Protein AF-A0A8S3BRG5-F1 (afdb_monomer)

Nearest PDB structures (foldseek):
  3l0h-assembly1_B  TM=5.595E-01  e=5.848E+00  Homo sapiens
  2r6k-assembly1_B  TM=5.544E-01  e=6.556E+00  unclassified
  5uho-assembly1_D  TM=4.486E-01  e=3.919E+00  Homo sapiens

Radius of gyration: 13.48 Å; Cα contacts (8 Å, |Δi|>4): 37; chains: 1; bounding box: 35×21×41 Å

pLDDT: mean 82.82, std 13.85, range [40.62, 95.25]

Organism: NCBI:txid392030

Foldseek 3Di:
DDDQCPRPPLSVVLVVLLVCLVVDDLVCSVVSLVVSLVSLCPDPCVVVVVVVNVVCCVPPVVPRDNVVPDPDD

Mean predicted aligned error: 6.38 Å

Structure (mmCIF, N/CA/C/O backbone):
data_AF-A0A8S3BRG5-F1
#
_entry.id   AF-A0A8S3BRG5-F1
#
loop_
_atom_site.group_PDB
_atom_site.id
_atom_site.type_symbol
_atom_site.label_atom_id
_atom_site.label_alt_id
_atom_site.label_comp_id
_atom_site.label_asym_id
_atom_site.label_entity_id
_atom_site.label_seq_id
_atom_site.pdbx_PDB_ins_code
_atom_site.Cartn_x
_atom_site.Cartn_y
_atom_site.Cartn_z
_atom_site.occupancy
_atom_site.B_iso_or_equiv
_atom_site.auth_seq_id
_atom_site.auth_comp_id
_atom_site.auth_asym_id
_atom_site.auth_atom_id
_atom_site.pdbx_PDB_model_num
ATOM 1 N N . MET A 1 1 ? 2.576 4.685 -22.401 1.00 59.88 1 MET A N 1
ATOM 2 C CA . MET A 1 1 ? 2.443 4.819 -20.935 1.00 59.88 1 MET A CA 1
ATOM 3 C C . MET A 1 1 ? 2.295 3.395 -20.415 1.00 59.88 1 MET A C 1
ATOM 5 O O . MET A 1 1 ? 1.415 2.718 -20.921 1.00 59.88 1 MET A O 1
ATOM 9 N N . MET A 1 2 ? 3.216 2.901 -19.581 1.00 68.25 2 MET A N 1
ATOM 10 C CA . MET A 1 2 ? 3.202 1.510 -19.087 1.00 68.25 2 MET A CA 1
ATOM 11 C C . MET A 1 2 ? 2.103 1.355 -18.031 1.00 68.25 2 MET A C 1
ATOM 13 O O . MET A 1 2 ? 2.011 2.201 -17.138 1.00 68.25 2 MET A O 1
ATOM 17 N N . ASN A 1 3 ? 1.275 0.317 -18.133 1.00 78.00 3 ASN A N 1
ATOM 18 C CA . ASN A 1 3 ? 0.260 0.011 -17.135 1.00 78.00 3 ASN A CA 1
ATOM 19 C C . ASN A 1 3 ? 0.889 -0.874 -16.056 1.00 78.00 3 ASN A C 1
ATOM 21 O O . ASN A 1 3 ? 0.985 -2.086 -16.217 1.00 78.00 3 ASN A O 1
ATOM 25 N N . LEU A 1 4 ? 1.305 -0.275 -14.937 1.00 75.50 4 LEU A N 1
ATOM 26 C CA . LEU A 1 4 ? 1.973 -0.990 -13.839 1.00 75.50 4 LEU A CA 1
ATOM 27 C C . LEU A 1 4 ? 1.190 -2.204 -13.324 1.00 75.50 4 LEU A C 1
ATOM 29 O O . LEU A 1 4 ? 1.791 -3.156 -12.841 1.00 75.50 4 LEU A O 1
ATOM 33 N N . TYR A 1 5 ? -0.143 -2.178 -13.399 1.00 74.81 5 TYR A N 1
ATOM 34 C CA . TYR A 1 5 ? -0.960 -3.287 -12.920 1.00 74.81 5 TYR A CA 1
ATOM 35 C C . TYR A 1 5 ? -0.947 -4.478 -13.888 1.00 74.81 5 TYR A C 1
ATOM 37 O O . TYR A 1 5 ? -0.977 -5.631 -13.458 1.00 74.81 5 TYR A O 1
ATOM 45 N N . GLU A 1 6 ? -0.910 -4.227 -15.193 1.00 82.00 6 GLU A N 1
ATOM 46 C CA . GLU A 1 6 ? -0.955 -5.278 -16.216 1.00 82.00 6 GLU A CA 1
ATOM 47 C C . GLU A 1 6 ? 0.451 -5.780 -16.556 1.00 82.00 6 GLU A C 1
ATOM 49 O O . GLU A 1 6 ? 0.683 -6.992 -16.586 1.00 82.00 6 GLU A O 1
ATOM 54 N N . ASP A 1 7 ? 1.395 -4.850 -16.690 1.00 85.25 7 ASP A N 1
ATOM 55 C CA . ASP A 1 7 ? 2.701 -5.074 -17.308 1.00 85.25 7 ASP A CA 1
ATOM 56 C C . ASP A 1 7 ? 3.799 -5.488 -16.315 1.00 85.25 7 ASP A C 1
ATOM 58 O O . ASP A 1 7 ? 4.838 -5.989 -16.740 1.00 85.25 7 ASP A O 1
ATOM 62 N N . ASP A 1 8 ? 3.597 -5.298 -15.004 1.00 90.56 8 ASP A N 1
ATOM 63 C CA . ASP A 1 8 ? 4.603 -5.611 -13.983 1.00 90.56 8 ASP A CA 1
ATOM 64 C C . ASP A 1 8 ? 4.021 -6.392 -12.794 1.00 90.56 8 ASP A C 1
ATOM 66 O O . ASP A 1 8 ? 3.110 -5.951 -12.088 1.00 90.56 8 ASP A O 1
ATOM 70 N N . ALA A 1 9 ? 4.550 -7.596 -12.568 1.00 91.31 9 ALA A N 1
ATOM 71 C CA . ALA A 1 9 ? 4.039 -8.497 -11.538 1.00 91.31 9 ALA A CA 1
ATOM 72 C C . ALA A 1 9 ? 4.324 -7.990 -10.117 1.00 91.31 9 ALA A C 1
ATOM 74 O O . ALA A 1 9 ? 3.457 -8.128 -9.252 1.00 91.31 9 ALA A O 1
ATOM 75 N N . GLU A 1 10 ? 5.495 -7.383 -9.896 1.00 91.62 10 GLU A N 1
ATOM 76 C CA . GLU A 1 10 ? 5.881 -6.814 -8.602 1.00 91.62 10 GLU A CA 1
ATOM 77 C C . GLU A 1 10 ? 4.968 -5.634 -8.242 1.00 91.62 10 GLU A C 1
ATOM 79 O O . GLU A 1 10 ? 4.345 -5.624 -7.179 1.00 91.62 10 GLU A O 1
ATOM 84 N N . SER A 1 11 ? 4.808 -4.677 -9.158 1.00 92.25 11 SER A N 1
ATOM 85 C CA . SER A 1 11 ? 3.925 -3.523 -8.976 1.00 92.25 11 SER A CA 1
ATOM 86 C C . SER A 1 11 ? 2.482 -3.950 -8.729 1.00 92.25 11 SER A C 1
ATOM 88 O O . SER A 1 11 ? 1.827 -3.419 -7.831 1.00 92.25 11 SER A O 1
ATOM 90 N N . ARG A 1 12 ? 1.976 -4.947 -9.466 1.00 92.88 12 ARG A N 1
ATOM 91 C CA . ARG A 1 12 ? 0.636 -5.503 -9.240 1.00 92.88 12 ARG A CA 1
ATOM 92 C C . ARG A 1 12 ? 0.485 -6.107 -7.843 1.00 92.88 12 ARG A C 1
ATOM 94 O O . ARG A 1 12 ? -0.565 -5.927 -7.225 1.00 92.88 12 ARG A O 1
ATOM 101 N N . GLU A 1 13 ? 1.488 -6.826 -7.343 1.00 94.00 13 GLU A N 1
ATOM 102 C CA . GLU A 1 13 ? 1.470 -7.373 -5.982 1.00 94.00 13 GLU A CA 1
ATOM 103 C C . GLU A 1 13 ? 1.447 -6.252 -4.936 1.00 94.00 13 GLU A C 1
ATOM 105 O O . GLU A 1 13 ? 0.620 -6.285 -4.026 1.00 94.00 13 GLU A O 1
ATOM 110 N N . LEU A 1 14 ? 2.283 -5.224 -5.101 1.00 94.25 14 LEU A N 1
ATOM 111 C CA . LEU A 1 14 ? 2.330 -4.079 -4.190 1.00 94.25 14 LEU A CA 1
ATOM 112 C C . LEU A 1 14 ? 0.999 -3.321 -4.160 1.00 94.25 14 LEU A C 1
ATOM 114 O O . LEU A 1 14 ? 0.471 -3.061 -3.080 1.00 94.25 14 LEU A O 1
ATOM 118 N N . LEU A 1 15 ? 0.407 -3.040 -5.325 1.00 91.88 15 LEU A N 1
ATOM 119 C CA . LEU A 1 15 ? -0.904 -2.389 -5.428 1.00 91.88 15 LEU A CA 1
ATOM 120 C C . LEU A 1 15 ? -2.010 -3.224 -4.765 1.00 91.88 15 LEU A C 1
ATOM 122 O O . LEU A 1 15 ? -2.843 -2.680 -4.041 1.00 91.88 15 LEU A O 1
ATOM 126 N N . ARG A 1 16 ? -1.996 -4.552 -4.943 1.00 92.69 16 ARG A N 1
ATOM 127 C CA . ARG A 1 16 ? -2.906 -5.458 -4.218 1.00 92.69 16 ARG A CA 1
ATOM 128 C C . ARG A 1 16 ? -2.660 -5.429 -2.710 1.00 92.69 16 ARG A C 1
ATOM 130 O O . ARG A 1 16 ? -3.624 -5.488 -1.956 1.00 92.69 16 ARG A O 1
ATOM 137 N N . GLY A 1 17 ? -1.407 -5.301 -2.276 1.00 93.81 17 GLY A N 1
ATOM 138 C CA . GLY A 1 17 ? -1.044 -5.106 -0.874 1.00 93.81 17 GLY A CA 1
ATOM 139 C C . GLY A 1 17 ? -1.708 -3.866 -0.280 1.00 93.81 17 GLY A C 1
ATOM 140 O O . GLY A 1 17 ? -2.341 -3.963 0.768 1.00 93.81 17 GLY A O 1
ATOM 141 N N . PHE A 1 18 ? -1.654 -2.731 -0.986 1.00 91.81 18 PHE A N 1
ATOM 142 C CA . PHE A 1 18 ? -2.332 -1.503 -0.556 1.00 91.81 18 PHE A CA 1
ATOM 143 C C . PHE A 1 18 ? -3.850 -1.675 -0.460 1.00 91.81 18 PHE A C 1
ATOM 145 O O . PHE A 1 18 ? -4.446 -1.248 0.525 1.00 91.81 18 PHE A O 1
ATOM 152 N N . MET A 1 19 ? -4.482 -2.351 -1.426 1.00 89.81 19 MET A N 1
ATOM 153 C CA . MET A 1 19 ? -5.913 -2.682 -1.339 1.00 89.81 19 MET A CA 1
ATOM 154 C C . MET A 1 19 ? -6.215 -3.602 -0.144 1.00 89.81 19 MET A C 1
ATOM 156 O O . MET A 1 19 ? -7.240 -3.452 0.518 1.00 89.81 19 MET A O 1
ATOM 160 N N . GLY A 1 20 ? -5.310 -4.537 0.155 1.00 92.50 20 GLY A N 1
ATOM 161 C CA . GLY A 1 20 ? -5.420 -5.475 1.270 1.00 92.50 20 GLY A CA 1
ATOM 162 C C . GLY A 1 20 ? -5.341 -4.824 2.652 1.00 92.50 20 GLY A C 1
ATOM 163 O O . GLY A 1 20 ? -5.853 -5.405 3.607 1.00 92.50 20 GLY A O 1
ATOM 164 N N . LEU A 1 21 ? -4.785 -3.611 2.773 1.00 91.00 21 LEU A N 1
ATOM 165 C CA . LEU A 1 21 ? -4.778 -2.866 4.038 1.00 91.00 21 LEU A CA 1
ATOM 166 C C . LEU A 1 21 ? -6.193 -2.634 4.577 1.00 91.00 21 LEU A C 1
ATOM 168 O O . LEU A 1 21 ? -6.390 -2.669 5.786 1.00 91.00 21 LEU A O 1
ATOM 172 N N . ALA A 1 22 ? -7.190 -2.478 3.700 1.00 86.44 22 ALA A N 1
ATOM 173 C CA . ALA A 1 22 ? -8.589 -2.303 4.094 1.00 86.44 22 ALA A CA 1
ATOM 174 C C . ALA A 1 22 ? -9.182 -3.519 4.835 1.00 86.44 22 ALA A C 1
ATOM 176 O O . ALA A 1 22 ? -10.239 -3.406 5.451 1.00 86.44 22 ALA A O 1
ATOM 177 N N . LEU A 1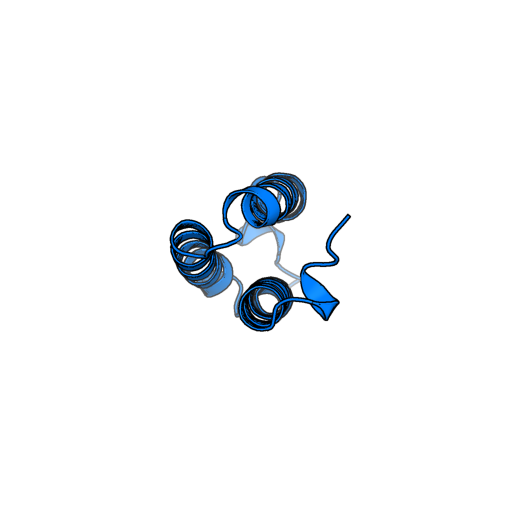 23 ? -8.522 -4.680 4.764 1.00 89.56 23 LEU A N 1
ATOM 178 C CA . LEU A 1 23 ? -8.943 -5.914 5.430 1.00 89.56 23 LEU A CA 1
ATOM 179 C C . LEU A 1 23 ? -8.254 -6.122 6.784 1.00 89.56 23 LEU A C 1
ATOM 181 O O . LEU A 1 23 ? -8.599 -7.060 7.504 1.00 89.56 23 LEU A O 1
ATOM 185 N N . LEU A 1 24 ? -7.265 -5.292 7.125 1.00 87.25 24 LEU A N 1
ATOM 186 C CA . LEU A 1 24 ? -6.557 -5.405 8.391 1.00 87.25 24 LEU A CA 1
ATOM 187 C C . LEU A 1 24 ? -7.364 -4.778 9.535 1.00 87.25 24 LEU A C 1
ATOM 189 O O . LEU A 1 24 ? -8.093 -3.804 9.329 1.00 87.25 24 LEU A O 1
ATOM 193 N N . PRO A 1 25 ? -7.187 -5.278 10.772 1.00 87.31 25 PRO A N 1
ATOM 194 C CA . PRO A 1 25 ? -7.577 -4.538 11.963 1.00 87.31 25 PRO A CA 1
ATOM 195 C C . PRO A 1 25 ? -6.989 -3.121 11.938 1.00 87.31 25 PRO A C 1
ATOM 197 O O . PRO A 1 25 ? -5.845 -2.925 11.527 1.00 87.31 25 PRO A O 1
ATOM 200 N N . ILE A 1 26 ? -7.763 -2.133 12.389 1.00 82.38 26 ILE A N 1
ATOM 201 C CA . ILE A 1 26 ? -7.429 -0.697 12.320 1.00 82.38 26 ILE A CA 1
ATOM 202 C C . ILE A 1 26 ? -6.059 -0.402 12.945 1.00 82.38 26 ILE A C 1
ATOM 204 O O . ILE A 1 26 ? -5.276 0.373 12.400 1.00 82.38 26 ILE A O 1
ATOM 208 N N . ASP A 1 27 ? -5.743 -1.050 14.066 1.00 83.88 27 ASP A N 1
ATOM 209 C CA . ASP A 1 27 ? -4.472 -0.926 14.784 1.00 83.88 27 ASP A CA 1
ATOM 210 C C . ASP A 1 27 ? -3.267 -1.470 13.996 1.00 83.88 27 ASP A C 1
ATOM 212 O O . ASP A 1 27 ? -2.126 -1.145 14.315 1.00 83.88 27 ASP A O 1
ATOM 216 N N . ARG A 1 28 ? -3.512 -2.256 12.942 1.00 88.44 28 ARG A N 1
ATOM 217 C CA . ARG A 1 28 ? -2.499 -2.872 12.071 1.00 88.44 28 ARG A CA 1
ATOM 218 C C . ARG A 1 28 ? -2.369 -2.215 10.705 1.00 88.44 28 ARG A C 1
ATOM 220 O O . ARG A 1 28 ? -1.386 -2.470 10.016 1.00 88.44 28 ARG A O 1
ATOM 227 N N . ILE A 1 29 ? -3.309 -1.350 10.319 1.00 88.31 29 ILE A N 1
ATOM 228 C CA . ILE A 1 29 ? -3.286 -0.668 9.015 1.00 88.31 29 ILE A CA 1
ATOM 229 C C . ILE A 1 29 ? -2.011 0.168 8.859 1.00 88.31 29 ILE A C 1
ATOM 231 O O . ILE A 1 29 ? -1.361 0.087 7.821 1.00 88.31 29 ILE A O 1
ATOM 235 N N . TYR A 1 30 ? -1.615 0.919 9.894 1.00 87.75 30 TYR A N 1
ATOM 236 C CA . TYR A 1 30 ? -0.411 1.757 9.841 1.00 87.75 30 TYR A CA 1
ATOM 237 C C . TYR A 1 30 ? 0.875 0.923 9.723 1.00 87.7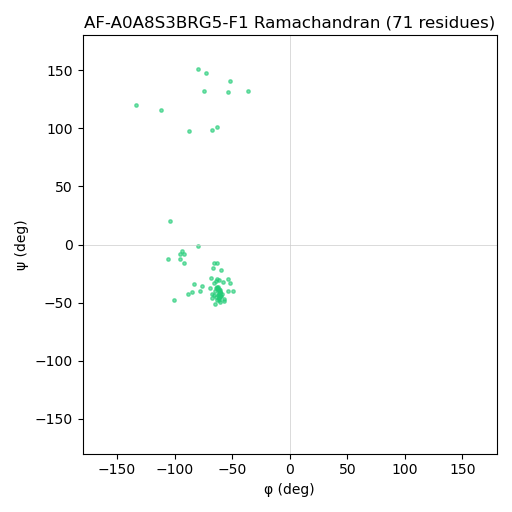5 30 TYR A C 1
ATOM 239 O O . TYR A 1 30 ? 1.743 1.230 8.912 1.00 87.75 30 TYR A O 1
ATOM 247 N N . GLU A 1 31 ? 0.978 -0.167 10.487 1.00 91.25 31 GLU A N 1
ATOM 248 C CA . GLU A 1 31 ? 2.117 -1.091 10.417 1.00 91.25 31 GLU A CA 1
ATOM 249 C C . GLU A 1 31 ? 2.232 -1.731 9.024 1.00 91.25 31 GLU A C 1
ATOM 251 O O . GLU A 1 31 ? 3.299 -1.708 8.410 1.00 91.25 31 GLU A O 1
ATOM 256 N N . GLY A 1 32 ? 1.119 -2.239 8.482 1.00 92.94 32 GLY A N 1
ATOM 257 C CA . GLY A 1 32 ? 1.081 -2.806 7.134 1.00 92.94 32 GLY A CA 1
ATOM 258 C C . GLY A 1 32 ? 1.421 -1.779 6.050 1.00 92.94 32 GLY A C 1
ATOM 259 O O . GLY A 1 32 ? 2.138 -2.095 5.098 1.00 92.94 32 GLY A O 1
ATOM 260 N N . TYR A 1 33 ? 0.948 -0.543 6.209 1.00 92.81 33 TYR A N 1
ATOM 261 C CA . TYR A 1 33 ? 1.247 0.566 5.310 1.00 92.81 33 TYR A CA 1
ATOM 262 C C . TYR A 1 33 ? 2.753 0.869 5.246 1.00 92.81 33 TYR A C 1
ATOM 264 O O . TYR A 1 33 ? 3.320 0.926 4.152 1.00 92.81 33 TYR A O 1
ATOM 272 N N . GLU A 1 34 ? 3.422 0.995 6.396 1.00 92.81 34 GLU A N 1
ATOM 273 C CA . GLU A 1 34 ? 4.865 1.272 6.454 1.00 92.81 34 GLU A CA 1
ATOM 274 C C . GLU A 1 34 ? 5.698 0.159 5.799 1.00 92.81 34 GLU A C 1
ATOM 276 O O . GLU A 1 34 ? 6.650 0.439 5.065 1.00 92.81 34 GLU A O 1
ATOM 281 N N . ILE A 1 35 ? 5.303 -1.108 5.976 1.00 95.25 35 ILE A N 1
ATOM 282 C CA . ILE A 1 35 ? 5.954 -2.248 5.312 1.00 95.25 35 ILE A CA 1
ATOM 283 C C . ILE A 1 35 ? 5.842 -2.127 3.785 1.00 95.25 35 ILE A C 1
ATOM 285 O O . ILE A 1 35 ? 6.831 -2.301 3.067 1.00 95.25 35 ILE A O 1
ATOM 289 N N . LEU A 1 36 ? 4.654 -1.806 3.263 1.00 94.88 36 LEU A N 1
ATOM 290 C CA . LEU A 1 36 ? 4.449 -1.646 1.820 1.00 94.88 36 LEU A CA 1
ATOM 291 C C . LEU A 1 36 ? 5.237 -0.458 1.260 1.00 94.88 36 LEU A C 1
ATOM 293 O O . LEU A 1 36 ? 5.848 -0.580 0.199 1.00 94.88 36 LEU A O 1
ATOM 297 N N . LYS A 1 37 ? 5.293 0.662 1.986 1.00 94.56 37 LYS A N 1
ATOM 298 C CA . LYS A 1 37 ? 6.062 1.852 1.595 1.00 94.56 37 LYS A CA 1
ATOM 299 C C . LYS A 1 37 ? 7.562 1.559 1.468 1.00 94.56 37 LYS A C 1
ATOM 301 O O . LYS A 1 37 ? 8.205 1.984 0.503 1.00 94.56 37 LYS A O 1
ATOM 306 N N . GLN A 1 38 ? 8.121 0.777 2.391 1.00 95.12 38 GLN A N 1
ATOM 307 C CA . GLN A 1 38 ? 9.512 0.321 2.302 1.00 95.12 38 GLN A CA 1
ATOM 308 C C . GLN A 1 38 ? 9.742 -0.548 1.060 1.00 95.12 38 GLN A C 1
ATOM 310 O O . GLN A 1 38 ? 10.713 -0.331 0.334 1.00 95.12 38 GLN A O 1
ATOM 315 N N . ARG A 1 39 ? 8.819 -1.473 0.758 1.00 95.06 39 ARG A N 1
ATOM 316 C CA . ARG A 1 39 ? 8.896 -2.305 -0.455 1.00 95.06 39 ARG A CA 1
ATOM 317 C C . ARG A 1 39 ? 8.799 -1.482 -1.745 1.00 95.06 39 ARG A C 1
ATOM 319 O O . ARG A 1 39 ? 9.521 -1.765 -2.693 1.00 95.06 39 ARG A O 1
ATOM 326 N N . VAL A 1 40 ? 7.971 -0.436 -1.778 1.00 93.94 40 VAL A N 1
ATOM 327 C CA . VAL A 1 40 ? 7.894 0.487 -2.927 1.00 93.94 40 VAL A CA 1
ATOM 328 C C . VAL A 1 40 ? 9.234 1.180 -3.179 1.00 93.94 40 VAL A C 1
ATOM 330 O O . VAL A 1 40 ? 9.637 1.324 -4.330 1.00 93.94 40 VAL A O 1
ATOM 333 N N . THR A 1 41 ? 9.950 1.566 -2.119 1.00 91.25 41 THR A N 1
ATOM 334 C CA . THR A 1 41 ? 11.224 2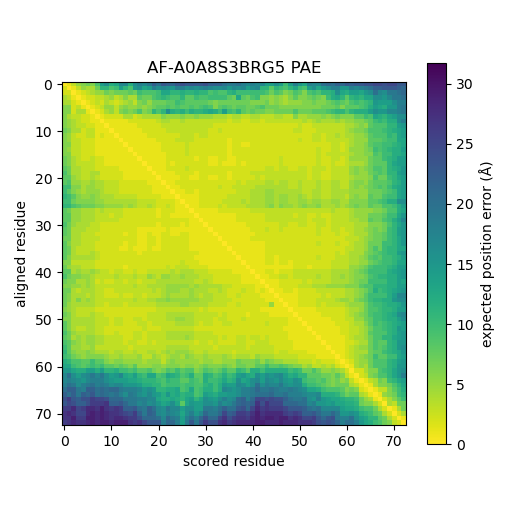.299 -2.228 1.00 91.25 41 THR A CA 1
ATOM 335 C C . THR A 1 41 ? 12.315 1.479 -2.923 1.00 91.25 41 THR A C 1
ATOM 337 O O . THR A 1 41 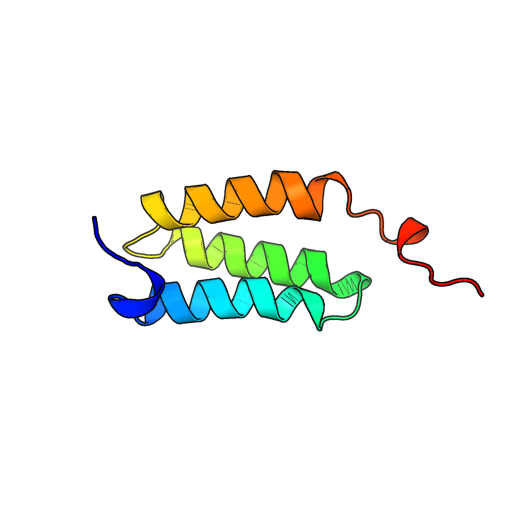? 13.159 2.045 -3.614 1.00 91.25 41 THR A O 1
ATOM 340 N N . ILE A 1 42 ? 12.287 0.153 -2.768 1.00 92.25 42 ILE A N 1
ATOM 341 C CA . ILE A 1 42 ? 13.263 -0.766 -3.371 1.00 92.25 42 ILE A CA 1
ATOM 342 C C . ILE A 1 42 ? 12.816 -1.339 -4.727 1.00 92.25 42 ILE A C 1
ATOM 344 O O . ILE A 1 42 ? 13.604 -2.028 -5.372 1.00 92.25 42 ILE A O 1
ATOM 348 N N . SER A 1 43 ? 11.586 -1.062 -5.173 1.00 91.00 43 SER A N 1
ATOM 349 C CA . SER A 1 43 ? 11.074 -1.565 -6.453 1.00 91.00 43 SER A CA 1
ATOM 350 C C . SER A 1 43 ? 11.716 -0.849 -7.643 1.00 91.00 43 SER A C 1
ATOM 352 O O . SER A 1 43 ? 11.972 0.358 -7.623 1.00 91.00 43 SER A O 1
ATOM 354 N N . SER A 1 44 ? 11.883 -1.580 -8.747 1.00 90.19 44 SER A N 1
ATOM 355 C CA . SER A 1 44 ? 12.326 -1.015 -10.029 1.00 90.19 44 SER A CA 1
ATOM 356 C C . SER A 1 44 ? 11.386 0.073 -10.580 1.00 90.19 44 SER A C 1
ATOM 358 O O . SER A 1 44 ? 11.821 0.925 -11.355 1.00 90.19 44 SER A O 1
ATOM 360 N N . GLN A 1 45 ? 10.119 0.088 -10.144 1.00 91.69 45 GLN A N 1
ATOM 361 C CA . GLN A 1 45 ? 9.091 1.057 -10.543 1.00 91.69 45 GLN A CA 1
ATOM 362 C C . GLN A 1 45 ? 8.804 2.108 -9.458 1.00 91.69 45 GLN A C 1
ATOM 364 O O . GLN A 1 45 ? 7.748 2.750 -9.473 1.00 91.69 45 GLN A O 1
ATOM 369 N N . ALA A 1 46 ? 9.731 2.316 -8.512 1.00 90.75 46 ALA A N 1
ATOM 370 C CA . ALA A 1 46 ? 9.547 3.209 -7.366 1.00 90.75 46 ALA A CA 1
ATOM 371 C C . ALA A 1 46 ? 9.023 4.602 -7.755 1.00 90.75 46 ALA A C 1
ATOM 373 O O . ALA A 1 46 ? 8.147 5.140 -7.086 1.00 90.75 46 ALA A O 1
ATOM 374 N N . LYS A 1 47 ? 9.500 5.194 -8.859 1.00 88.00 47 LYS A N 1
ATOM 375 C CA . LYS A 1 47 ? 9.066 6.534 -9.293 1.00 88.00 47 LYS A CA 1
ATOM 376 C C . LYS A 1 47 ? 7.562 6.592 -9.583 1.00 88.00 47 LYS A C 1
ATOM 378 O O . LYS A 1 47 ? 6.909 7.550 -9.181 1.00 88.00 47 LYS A O 1
ATOM 383 N N . GLN A 1 48 ? 7.021 5.592 -10.273 1.00 87.31 48 GLN A N 1
ATOM 384 C CA . GLN A 1 48 ? 5.604 5.533 -10.615 1.00 87.31 48 GLN A CA 1
ATOM 385 C C . GLN A 1 48 ? 4.758 5.078 -9.419 1.00 87.31 48 GLN A C 1
ATOM 387 O O . GLN A 1 48 ? 3.702 5.654 -9.168 1.00 87.31 48 GLN A O 1
ATOM 392 N N . LEU A 1 49 ? 5.239 4.104 -8.641 1.00 90.50 49 LEU A N 1
ATOM 393 C CA . LEU A 1 49 ? 4.555 3.632 -7.433 1.00 90.50 49 LEU A CA 1
ATOM 394 C C . LEU A 1 49 ? 4.486 4.709 -6.339 1.00 90.50 49 LEU A C 1
ATOM 396 O O . LEU A 1 49 ? 3.480 4.804 -5.643 1.00 90.50 49 LEU A O 1
ATOM 400 N N . ASN A 1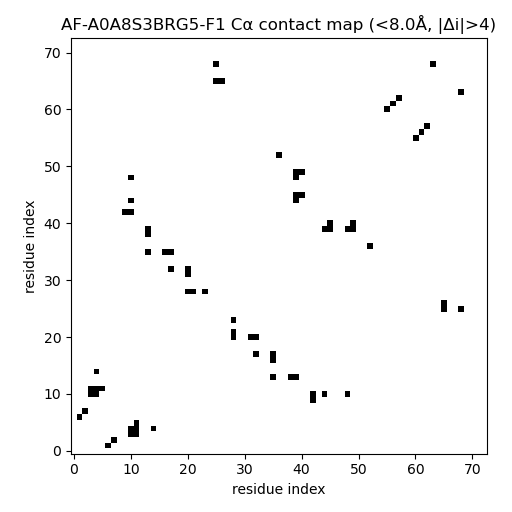 50 ? 5.491 5.581 -6.229 1.00 91.12 50 ASN A N 1
ATOM 401 C CA . ASN A 1 50 ? 5.474 6.696 -5.281 1.00 91.12 50 ASN A CA 1
ATOM 402 C C . ASN A 1 50 ? 4.327 7.683 -5.546 1.00 91.12 50 ASN A C 1
ATOM 404 O O . ASN A 1 50 ? 3.795 8.245 -4.596 1.00 91.12 50 ASN A O 1
ATOM 408 N N . ALA A 1 51 ? 3.888 7.855 -6.800 1.00 87.88 51 ALA A N 1
ATOM 409 C CA . ALA A 1 51 ? 2.709 8.673 -7.093 1.00 87.88 51 ALA A CA 1
ATOM 410 C C . ALA A 1 51 ? 1.430 8.067 -6.485 1.00 87.88 51 ALA A C 1
ATOM 412 O O . ALA A 1 51 ? 0.589 8.796 -5.958 1.00 87.88 51 ALA A O 1
ATOM 413 N N . PHE A 1 52 ? 1.309 6.735 -6.503 1.00 87.00 52 PHE A N 1
ATOM 414 C CA . PHE A 1 52 ? 0.218 6.028 -5.833 1.00 87.00 52 PHE A CA 1
ATOM 415 C C . PHE A 1 52 ? 0.321 6.147 -4.308 1.00 87.00 52 PHE A C 1
ATOM 417 O O . PHE A 1 52 ? -0.682 6.421 -3.656 1.00 87.00 52 PHE A O 1
ATOM 424 N N . VAL A 1 53 ? 1.526 6.003 -3.742 1.00 91.19 53 VAL A N 1
ATOM 425 C CA . VAL A 1 53 ? 1.762 6.181 -2.298 1.00 91.19 53 VAL A CA 1
ATOM 426 C C . VAL A 1 53 ? 1.319 7.569 -1.843 1.00 91.19 53 VAL A C 1
ATOM 428 O O . VAL A 1 53 ? 0.549 7.671 -0.895 1.00 91.19 53 VAL A O 1
ATOM 431 N N . SER A 1 54 ? 1.725 8.631 -2.545 1.00 90.19 54 SER A N 1
ATOM 432 C CA . SER A 1 54 ? 1.325 9.999 -2.194 1.00 90.19 54 SER A CA 1
ATOM 433 C C . SER A 1 54 ? -0.189 10.212 -2.261 1.00 90.19 54 SER A C 1
ATOM 435 O O . SER A 1 54 ? -0.751 10.868 -1.386 1.00 90.19 54 SER A O 1
ATOM 437 N N . TYR A 1 55 ? -0.864 9.641 -3.265 1.00 85.94 55 TYR A N 1
ATOM 438 C CA . TYR A 1 55 ? -2.326 9.672 -3.350 1.00 85.94 55 TYR A CA 1
ATOM 439 C C . TYR A 1 55 ? -2.977 8.937 -2.168 1.00 85.94 55 TYR A C 1
ATOM 441 O O . TYR A 1 55 ? -3.861 9.480 -1.509 1.00 85.94 55 TYR A O 1
ATOM 449 N N . PHE A 1 56 ? -2.505 7.728 -1.859 1.00 86.50 56 PHE A N 1
ATOM 450 C CA . PHE A 1 56 ? -3.016 6.929 -0.749 1.00 86.50 56 PHE A CA 1
ATOM 451 C C . PHE A 1 56 ? -2.812 7.632 0.603 1.00 86.50 56 PHE A C 1
ATOM 453 O O . PHE A 1 56 ? -3.725 7.673 1.424 1.00 86.50 56 PHE A O 1
ATOM 460 N N . GLU A 1 57 ? -1.650 8.246 0.837 1.00 87.94 57 GLU A N 1
ATOM 461 C CA . GLU A 1 57 ? -1.391 9.024 2.055 1.00 87.94 57 GLU A CA 1
ATOM 462 C C . GLU A 1 57 ? -2.363 10.196 2.206 1.00 87.94 57 GLU A C 1
ATOM 464 O O . GLU A 1 57 ? -2.895 10.417 3.295 1.00 87.94 57 GLU A O 1
ATOM 469 N N . HIS A 1 58 ? -2.607 10.928 1.118 1.00 85.75 58 HIS A N 1
ATOM 470 C CA . HIS A 1 58 ? -3.478 12.096 1.132 1.00 85.75 58 HIS A CA 1
ATOM 471 C C . HIS A 1 58 ? -4.946 11.732 1.382 1.00 85.75 58 HIS A C 1
ATOM 473 O O . HIS A 1 58 ? -5.599 12.354 2.215 1.00 85.75 58 HIS A O 1
ATOM 479 N N . GLU A 1 59 ? -5.454 10.715 0.689 1.00 82.19 59 GLU A N 1
ATOM 480 C CA . GLU A 1 59 ? -6.875 10.357 0.728 1.00 82.19 59 GLU A CA 1
ATOM 481 C C . GLU A 1 59 ? -7.224 9.452 1.914 1.00 82.19 59 GLU A C 1
ATOM 483 O O . GLU A 1 59 ? -8.263 9.622 2.550 1.00 82.19 59 GLU A O 1
ATOM 488 N N . TRP A 1 60 ? -6.363 8.480 2.225 1.00 77.69 60 TRP A N 1
ATOM 489 C CA . TRP A 1 60 ? -6.667 7.447 3.213 1.00 77.69 60 TRP A CA 1
ATOM 490 C C . TRP A 1 60 ? -6.005 7.730 4.556 1.00 77.69 60 TRP A C 1
ATOM 492 O O . TRP A 1 60 ? -6.683 7.687 5.579 1.00 77.69 60 TRP A O 1
ATOM 502 N N . MET A 1 61 ? -4.711 8.060 4.581 1.00 74.69 61 MET A N 1
ATOM 503 C CA . MET A 1 61 ? -3.963 8.161 5.845 1.00 74.69 61 MET A CA 1
ATOM 504 C C . MET A 1 61 ? -4.130 9.511 6.550 1.00 74.69 61 MET A C 1
ATOM 506 O O . MET A 1 61 ? -4.192 9.547 7.776 1.00 74.69 61 MET A O 1
ATOM 510 N N . HIS A 1 62 ? -4.268 10.620 5.816 1.00 68.75 62 HIS A N 1
ATOM 511 C CA . HIS A 1 62 ? -4.467 11.952 6.408 1.00 68.75 62 HIS A CA 1
ATOM 512 C C . HIS A 1 62 ? -5.784 12.060 7.202 1.00 68.75 62 HIS A C 1
ATOM 514 O O . HIS A 1 62 ? -5.884 12.810 8.175 1.00 68.75 62 HIS A O 1
ATOM 520 N N . VAL A 1 63 ? -6.799 11.288 6.806 1.00 64.00 63 VAL A N 1
ATOM 521 C CA . VAL A 1 63 ? -8.109 11.229 7.475 1.00 64.00 63 V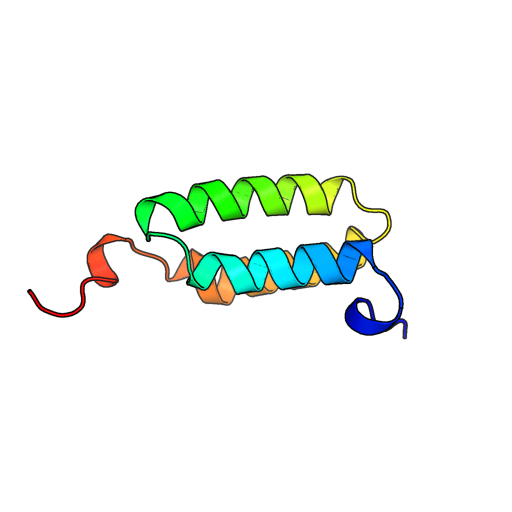AL A CA 1
ATOM 522 C C . VAL A 1 63 ? -8.183 10.062 8.471 1.00 64.00 63 VAL A C 1
ATOM 524 O O . VAL A 1 63 ? -9.077 10.029 9.319 1.00 64.00 63 VAL A O 1
ATOM 527 N N . PHE A 1 64 ? -7.224 9.130 8.433 1.00 64.19 64 PHE A N 1
ATOM 528 C CA . PHE A 1 64 ? -7.206 7.951 9.291 1.00 64.19 64 PHE A CA 1
ATOM 529 C C . PHE A 1 64 ? -6.979 8.327 10.758 1.00 64.19 64 PHE A C 1
ATOM 531 O O . PHE A 1 64 ? -5.857 8.518 11.225 1.00 64.19 64 PHE A O 1
ATOM 538 N N . LYS A 1 65 ? -8.070 8.397 11.522 1.00 62.69 65 LYS A N 1
ATOM 539 C CA . LYS A 1 65 ? -8.029 8.429 12.985 1.00 62.69 65 LYS A CA 1
ATOM 540 C C . LYS A 1 65 ? -8.627 7.120 13.495 1.00 62.69 65 LYS A C 1
ATOM 542 O O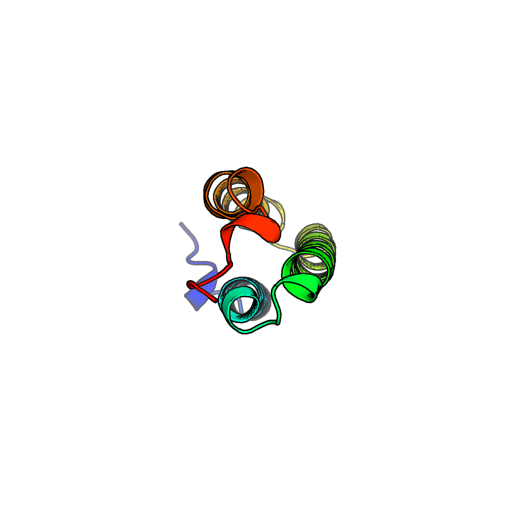 . LYS A 1 65 ? -9.833 6.914 13.321 1.00 62.69 65 LYS A O 1
ATOM 547 N N . PRO A 1 66 ? -7.842 6.261 14.174 1.00 58.56 66 PRO A N 1
ATOM 548 C CA . PRO A 1 66 ? -8.350 5.008 14.735 1.00 58.56 66 PRO A CA 1
ATOM 549 C C . P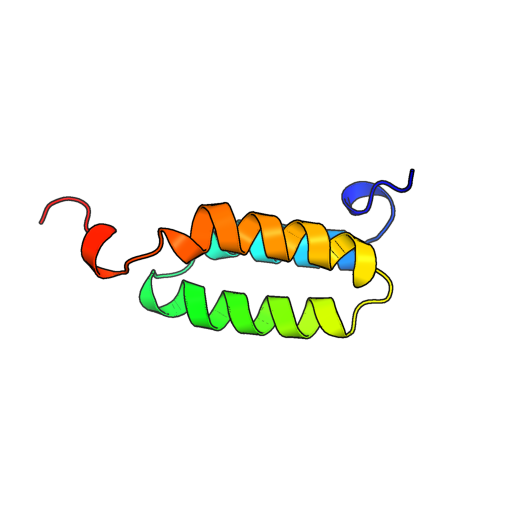RO A 1 66 ? -9.599 5.201 15.607 1.00 58.56 66 PRO A C 1
ATOM 551 O O . PRO A 1 66 ? -10.507 4.377 15.599 1.00 58.56 66 PRO A O 1
ATOM 554 N N . SER A 1 67 ? -9.688 6.337 16.307 1.00 59.16 67 SER A N 1
ATOM 555 C CA . SER A 1 67 ? -10.828 6.710 17.150 1.00 59.16 67 SER A CA 1
ATOM 556 C C . SER A 1 67 ? -12.120 7.011 16.378 1.00 59.16 67 SER A C 1
ATOM 558 O O . SER A 1 67 ? -13.207 6.794 16.912 1.00 59.16 67 SER A O 1
ATOM 560 N N . THR A 1 68 ? -12.033 7.483 15.130 1.00 54.16 68 THR A N 1
ATOM 561 C CA . THR A 1 68 ? -13.204 7.828 14.298 1.00 54.16 68 THR A CA 1
ATOM 562 C C . THR A 1 68 ? -13.700 6.677 13.430 1.00 54.16 68 THR A C 1
ATOM 564 O O . THR A 1 68 ? -14.766 6.785 12.839 1.00 54.16 68 THR A O 1
ATOM 567 N N . TRP A 1 69 ? -12.958 5.569 13.371 1.00 56.16 69 TRP A N 1
ATOM 568 C CA . TRP A 1 69 ? -13.375 4.352 12.667 1.00 56.16 69 TRP A CA 1
ATOM 569 C C . TRP A 1 69 ? -14.370 3.510 13.488 1.00 56.16 69 TRP A C 1
ATOM 571 O O . TRP A 1 69 ? -14.846 2.470 13.039 1.00 56.16 69 TRP A O 1
ATOM 581 N N . SER A 1 70 ? -14.712 3.951 14.704 1.00 48.94 70 SER A N 1
ATOM 582 C CA . SER A 1 70 ? -15.765 3.325 15.497 1.00 48.94 70 SER A CA 1
ATOM 583 C C . SER A 1 70 ? -17.112 3.450 14.779 1.00 48.94 70 SER A C 1
ATOM 585 O O . SER A 1 70 ? -17.787 4.476 14.819 1.00 48.94 70 SER A O 1
ATOM 587 N N . VAL A 1 71 ? -17.523 2.361 14.128 1.00 51.38 71 VAL A N 1
ATOM 588 C CA . VAL A 1 71 ? -18.942 2.059 13.938 1.00 51.38 71 VAL A CA 1
ATOM 589 C C . VAL A 1 71 ? -19.558 2.096 15.337 1.00 51.38 71 VAL A C 1
ATOM 591 O O . VAL A 1 71 ? -18.961 1.560 16.272 1.00 51.38 71 VAL A O 1
ATOM 594 N N . ASN A 1 72 ? -20.673 2.812 15.488 1.00 42.50 72 ASN A N 1
ATOM 595 C CA . ASN A 1 72 ? -21.371 3.013 16.758 1.00 42.50 72 ASN A CA 1
ATOM 596 C C . ASN A 1 72 ? -21.334 1.765 17.664 1.00 42.50 72 ASN A C 1
ATOM 598 O O . ASN A 1 72 ? -21.591 0.657 17.195 1.00 42.50 72 ASN A O 1
ATOM 602 N N . LYS A 1 73 ? -20.983 2.012 18.934 1.00 40.62 73 LYS A N 1
ATOM 603 C CA . LYS A 1 73 ? -20.901 1.059 20.053 1.00 40.62 73 LYS A CA 1
ATOM 604 C C . LYS A 1 73 ? -22.088 0.107 20.148 1.00 40.62 73 LYS A C 1
ATOM 606 O O . LYS A 1 73 ? -23.226 0.587 19.948 1.00 40.62 73 LYS A O 1
#

Sequence (73 aa):
MMNLYEDDAESRELLRGFMGLALLPIDRIYEGYEILKQRVTISSQAKQLNAFVSYFEHEWMHVFKPSTWSVNK

Solvent-accessible surface area (backbone atoms only — not comparable to full-atom values): 4436 Å² total; per-residue (Å²): 135,85,53,51,68,83,78,30,71,67,53,30,50,51,55,49,50,62,63,48,39,80,75,45,61,73,91,44,32,63,61,54,48,54,55,50,53,56,53,39,70,73,39,97,56,26,79,65,51,48,57,52,50,53,49,46,41,61,69,52,52,73,70,62,44,80,82,73,68,62,69,84,131

Secondary structure (DSSP, 8-state):
---HHHH-HHHHHHHHHHHHGGGS-HHHHHHHHHHHHHHHHHSTTHHHHHHHHHHHI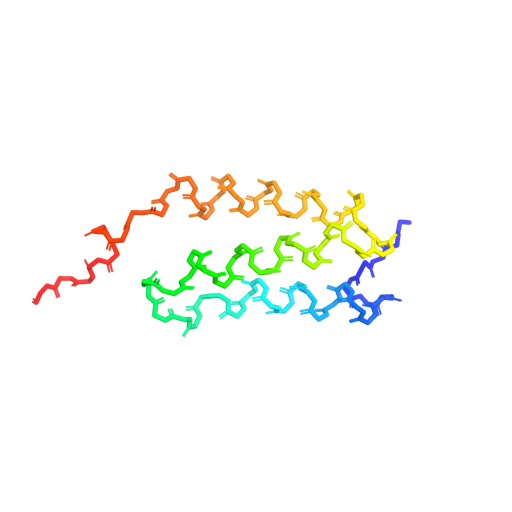IIIITT--GGGG----